Protein AF-A0A5S3SH56-F1 (afdb_monomer)

pLDDT: mean 82.03, std 10.71, range [46.81, 91.12]

Nearest PDB structures (foldseek):
  2llk-assembly1_A  TM=7.048E-01  e=4.393E-01  Homo sapiens
  5lj3-assembly1_O  TM=7.161E-01  e=2.793E+00  Saccharomyces cerevisiae
  5lj5-assembly1_O  TM=7.161E-01  e=2.793E+00  Saccharomyces cerevisiae
  8ro0-assembly1_L  TM=6.910E-01  e=3.405E+00  Caenorhabditis elegans
  7dco-assembly1_L  TM=7.066E-01  e=3.886E+00  Saccharomyces cerevisiae S288C

Mean predicted aligned error: 5.81 Å

Radius of gyration: 11.4 Å; Cα contacts (8 Å, |Δi|>4): 26; chains: 1; bounding box: 41×13×18 Å

Sequence (45 aa):
MTKLKRATYSAAIKLETAQLVVDQGYTQEDAAKAIGVGNSSFSIW

Structure (mmCIF, N/CA/C/O backbone):
data_AF-A0A5S3SH56-F1
#
_entry.id   AF-A0A5S3SH56-F1
#
loop_
_atom_site.group_PDB
_atom_site.id
_atom_site.type_symbol
_atom_site.label_atom_id
_atom_site.label_alt_id
_atom_site.label_comp_id
_atom_site.label_asym_id
_atom_site.label_entity_id
_atom_site.label_seq_id
_atom_site.pdbx_PDB_ins_code
_atom_site.Cartn_x
_atom_site.Cartn_y
_atom_site.Cartn_z
_atom_site.occupancy
_atom_site.B_iso_or_equiv
_atom_site.auth_seq_id
_atom_site.auth_comp_id
_atom_site.auth_asym_id
_atom_site.auth_atom_id
_atom_site.pdbx_PDB_model_num
ATOM 1 N N . MET A 1 1 ? 29.699 1.772 0.537 1.00 46.81 1 MET A N 1
A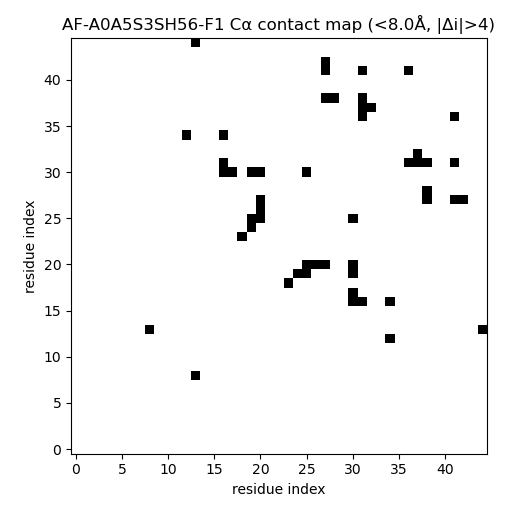TOM 2 C CA . MET A 1 1 ? 28.280 2.184 0.604 1.00 46.81 1 MET A CA 1
ATOM 3 C C . MET A 1 1 ? 27.493 1.391 -0.427 1.00 46.81 1 MET A C 1
ATOM 5 O O . MET A 1 1 ? 27.562 1.691 -1.612 1.00 46.81 1 MET A O 1
ATOM 9 N N . THR A 1 2 ? 26.804 0.333 -0.011 1.00 52.84 2 THR A N 1
ATOM 10 C CA . THR A 1 2 ? 25.838 -0.369 -0.863 1.00 52.84 2 THR A CA 1
ATOM 11 C C . THR A 1 2 ? 24.672 0.582 -1.118 1.00 52.84 2 THR A C 1
ATOM 13 O O . THR A 1 2 ? 23.998 1.000 -0.180 1.00 52.84 2 THR A O 1
ATOM 16 N N . LYS A 1 3 ? 24.462 0.998 -2.375 1.00 59.97 3 LYS A N 1
ATOM 17 C CA . LYS A 1 3 ? 23.285 1.796 -2.746 1.00 59.97 3 LYS A CA 1
ATOM 18 C C . LYS A 1 3 ? 22.040 0.984 -2.386 1.00 59.97 3 LYS A C 1
ATOM 20 O O . LYS A 1 3 ? 21.784 -0.043 -3.010 1.00 59.97 3 LYS A O 1
ATOM 25 N N . LEU A 1 4 ? 21.288 1.436 -1.383 1.00 60.44 4 LEU A N 1
ATOM 26 C CA . LEU A 1 4 ? 19.974 0.890 -1.059 1.00 60.44 4 LEU A CA 1
ATOM 27 C C . LEU A 1 4 ? 19.095 1.040 -2.303 1.00 60.44 4 LEU A C 1
ATOM 29 O O . LEU A 1 4 ? 18.785 2.152 -2.737 1.00 60.44 4 LEU A O 1
ATOM 33 N N . LYS A 1 5 ? 18.759 -0.089 -2.929 1.00 62.22 5 LYS A N 1
ATOM 34 C CA . LYS A 1 5 ? 17.854 -0.126 -4.075 1.00 62.22 5 LYS A CA 1
ATOM 35 C C . LYS A 1 5 ? 16.492 0.324 -3.548 1.00 62.22 5 LYS A C 1
ATOM 37 O O . LYS A 1 5 ? 15.929 -0.345 -2.686 1.00 62.22 5 LYS A O 1
ATOM 42 N N . ARG A 1 6 ? 16.000 1.487 -3.994 1.00 62.78 6 ARG A N 1
ATOM 43 C CA . ARG A 1 6 ? 14.674 1.975 -3.588 1.00 62.78 6 ARG A CA 1
ATOM 44 C C . ARG A 1 6 ? 13.647 0.893 -3.918 1.00 62.78 6 ARG A C 1
ATOM 46 O O . ARG A 1 6 ? 13.606 0.420 -5.056 1.00 62.78 6 ARG A O 1
ATOM 53 N N . ALA A 1 7 ? 12.850 0.499 -2.927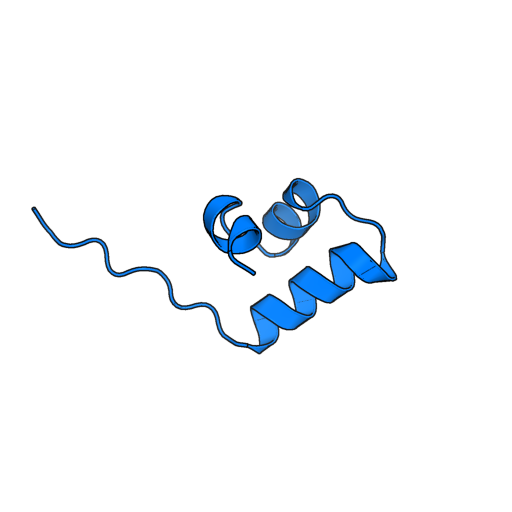 1.00 67.94 7 ALA A N 1
ATOM 54 C CA . ALA A 1 7 ? 11.720 -0.386 -3.157 1.00 67.94 7 ALA A CA 1
ATOM 55 C C . ALA A 1 7 ? 10.818 0.262 -4.216 1.00 67.94 7 ALA A C 1
ATOM 57 O O . ALA A 1 7 ? 10.426 1.422 -4.086 1.00 67.94 7 ALA A O 1
ATOM 58 N N . THR A 1 8 ? 10.572 -0.456 -5.309 1.00 75.25 8 THR A N 1
ATOM 59 C CA . THR A 1 8 ? 9.682 0.011 -6.371 1.00 75.25 8 THR A CA 1
ATOM 60 C C . THR A 1 8 ? 8.327 -0.620 -6.117 1.00 75.25 8 THR A C 1
ATOM 62 O O . THR A 1 8 ? 8.160 -1.821 -6.310 1.00 75.25 8 THR A O 1
ATOM 65 N N . TYR A 1 9 ? 7.380 0.176 -5.635 1.00 83.31 9 TYR A N 1
ATOM 66 C CA . TYR A 1 9 ? 6.009 -0.277 -5.431 1.00 83.31 9 TYR A CA 1
ATOM 67 C C . TYR A 1 9 ? 5.262 -0.271 -6.764 1.00 83.31 9 TYR A C 1
ATOM 69 O O . TYR A 1 9 ? 5.447 0.633 -7.587 1.00 83.31 9 TYR A O 1
ATOM 77 N N . SER A 1 10 ? 4.432 -1.290 -6.983 1.00 84.50 10 SER A N 1
ATOM 78 C CA . SER A 1 10 ? 3.600 -1.386 -8.181 1.00 84.50 10 SER A CA 1
ATOM 79 C C . SER A 1 10 ? 2.526 -0.293 -8.192 1.00 84.50 10 SER A C 1
ATOM 81 O O . SER A 1 10 ? 2.164 0.257 -7.152 1.00 84.50 10 SER A O 1
ATOM 83 N N . ALA A 1 11 ? 1.991 0.020 -9.375 1.00 85.12 11 ALA A N 1
ATOM 84 C CA . ALA A 1 11 ? 0.897 0.984 -9.506 1.00 85.12 11 ALA A CA 1
ATOM 85 C C . ALA A 1 11 ? -0.359 0.562 -8.718 1.00 85.12 11 ALA A C 1
ATOM 87 O O . ALA A 1 11 ? -1.056 1.421 -8.191 1.00 85.12 11 ALA A O 1
ATOM 88 N N . ALA A 1 12 ? -0.597 -0.748 -8.584 1.00 86.69 12 ALA A N 1
ATOM 89 C CA . ALA A 1 12 ? -1.703 -1.293 -7.800 1.00 86.69 12 ALA A CA 1
ATOM 90 C C . ALA A 1 12 ? -1.599 -0.918 -6.313 1.00 86.69 12 ALA A C 1
ATOM 92 O O . ALA A 1 12 ? -2.575 -0.451 -5.743 1.00 86.69 12 ALA A O 1
ATOM 93 N N . ILE A 1 13 ? -0.403 -1.025 -5.718 1.00 86.94 13 ILE A N 1
ATOM 94 C CA . ILE A 1 13 ? -0.169 -0.639 -4.316 1.00 86.94 13 ILE A CA 1
ATOM 95 C C . ILE A 1 13 ? -0.466 0.851 -4.115 1.00 86.94 13 ILE A C 1
ATOM 97 O O . ILE A 1 13 ? -1.122 1.235 -3.150 1.00 86.94 13 ILE A O 1
ATOM 101 N N . LYS A 1 14 ? -0.011 1.707 -5.038 1.00 87.75 14 LYS A N 1
ATOM 102 C CA . LYS A 1 14 ? -0.264 3.153 -4.952 1.00 87.75 14 LYS A CA 1
ATOM 103 C C . LYS A 1 14 ? -1.755 3.475 -5.012 1.00 87.75 14 LYS A C 1
ATOM 105 O O . LYS A 1 14 ? -2.224 4.286 -4.222 1.00 87.75 14 LYS A O 1
ATOM 110 N N . LEU A 1 15 ? -2.478 2.828 -5.928 1.00 89.56 15 LEU A N 1
ATOM 111 C CA . LEU A 1 15 ? -3.921 2.997 -6.080 1.00 89.56 15 LEU A CA 1
ATOM 112 C C . LEU A 1 15 ? -4.653 2.566 -4.808 1.00 89.56 15 LEU A C 1
ATOM 114 O O . LEU A 1 15 ? -5.413 3.349 -4.255 1.00 89.56 15 LEU A O 1
ATOM 118 N N . GLU A 1 16 ? -4.369 1.360 -4.322 1.00 88.31 16 GLU A N 1
ATOM 119 C CA . GLU A 1 16 ? -5.016 0.807 -3.133 1.00 88.31 16 GLU A CA 1
ATOM 120 C C . GLU A 1 16 ? -4.803 1.714 -1.916 1.00 88.31 16 GLU A C 1
ATOM 122 O O . GLU A 1 16 ? -5.744 2.023 -1.188 1.00 88.31 16 GLU A O 1
ATOM 127 N N . THR A 1 17 ? -3.588 2.243 -1.752 1.00 88.19 17 THR A N 1
ATOM 128 C CA . THR A 1 17 ? -3.283 3.129 -0.625 1.00 88.19 17 THR A CA 1
ATOM 129 C C . THR A 1 17 ? -3.948 4.507 -0.780 1.00 88.19 17 THR A C 1
ATOM 131 O O . THR A 1 17 ? -4.402 5.081 0.208 1.00 88.19 17 THR A O 1
ATOM 134 N N . ALA A 1 18 ? -4.065 5.034 -2.005 1.00 88.19 18 ALA A N 1
ATOM 135 C CA . ALA A 1 18 ? -4.799 6.273 -2.277 1.00 88.19 18 ALA A CA 1
ATOM 136 C C . ALA A 1 18 ? -6.307 6.121 -2.014 1.00 88.19 18 ALA A C 1
ATOM 138 O O . ALA A 1 18 ? -6.919 7.014 -1.431 1.00 88.19 18 ALA A O 1
ATOM 139 N N . GLN A 1 19 ? -6.892 4.977 -2.376 1.00 91.12 19 GLN A N 1
ATOM 140 C 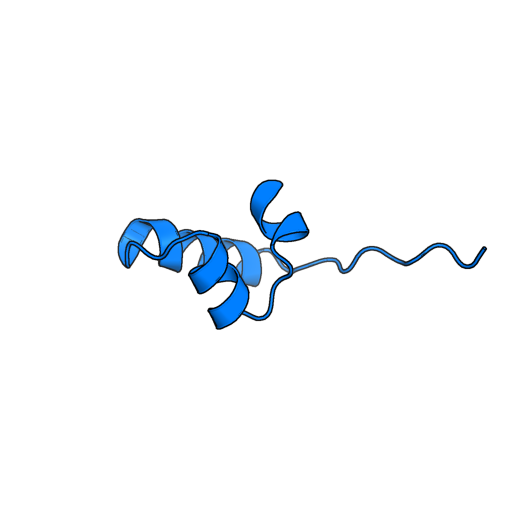CA . GLN A 1 19 ? -8.302 4.674 -2.114 1.00 91.12 19 GLN A CA 1
ATOM 141 C C . GLN A 1 19 ? -8.596 4.578 -0.613 1.00 91.12 19 GLN A C 1
ATOM 143 O O . GLN A 1 19 ? -9.622 5.066 -0.154 1.00 91.12 19 GLN A O 1
ATOM 148 N N . LEU A 1 20 ? -7.679 4.032 0.194 1.00 89.81 20 LEU A N 1
ATOM 149 C CA . LEU A 1 20 ? -7.843 4.036 1.653 1.00 89.81 20 LEU A CA 1
ATOM 150 C C . LEU A 1 20 ? -7.932 5.458 2.228 1.00 89.81 20 LEU A C 1
ATOM 152 O O . LEU A 1 20 ? -8.769 5.730 3.087 1.00 89.81 20 LEU A O 1
ATOM 156 N N . VAL A 1 21 ? -7.099 6.381 1.747 1.00 89.94 21 VAL A N 1
ATOM 157 C CA . VAL A 1 21 ? -7.116 7.771 2.230 1.00 89.94 21 VAL A CA 1
ATOM 158 C C . VAL A 1 21 ? -8.352 8.522 1.736 1.00 89.94 21 VAL A C 1
ATOM 160 O O . VAL A 1 21 ? -9.000 9.211 2.519 1.00 89.94 21 VAL A O 1
ATOM 163 N N . VAL A 1 22 ? -8.695 8.388 0.453 1.00 90.56 22 VAL A N 1
ATOM 164 C CA . VAL A 1 22 ? -9.785 9.152 -0.174 1.00 90.56 22 VAL A CA 1
ATOM 165 C C . VAL A 1 22 ? -11.158 8.602 0.204 1.00 90.56 22 VAL A C 1
ATOM 167 O O . VAL A 1 22 ? -12.024 9.369 0.619 1.00 90.56 22 VAL A O 1
ATOM 170 N N . ASP A 1 23 ? -11.363 7.293 0.071 1.00 90.94 23 ASP A N 1
ATOM 171 C CA . ASP A 1 23 ? -12.681 6.673 0.230 1.00 90.94 23 ASP A CA 1
ATOM 172 C C . ASP A 1 23 ? -12.962 6.267 1.681 1.00 90.94 23 ASP A C 1
ATOM 174 O O . ASP A 1 23 ? -14.097 6.379 2.142 1.00 90.94 23 ASP A O 1
ATOM 178 N N . GLN A 1 24 ? -11.947 5.804 2.421 1.00 86.56 24 GLN A N 1
ATOM 179 C CA . GLN A 1 24 ? -12.121 5.371 3.817 1.00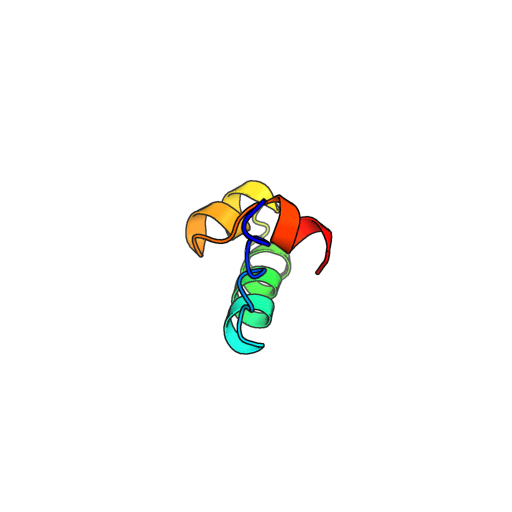 86.56 24 GLN A CA 1
ATOM 180 C C . GLN A 1 24 ? -11.731 6.442 4.844 1.00 86.56 24 GLN A C 1
ATOM 182 O O . GLN A 1 24 ? -11.928 6.234 6.042 1.00 86.56 24 GLN A O 1
ATOM 187 N N . GLY A 1 25 ? -11.190 7.581 4.402 1.00 89.06 25 GLY A N 1
ATOM 188 C CA . GLY A 1 25 ? -10.796 8.680 5.284 1.00 89.06 25 GLY A CA 1
ATOM 189 C C . GLY A 1 25 ? -9.611 8.347 6.193 1.00 89.06 25 GLY A C 1
ATOM 190 O O . GLY A 1 25 ? -9.466 8.957 7.253 1.00 89.06 25 GLY A O 1
ATOM 191 N N . TYR A 1 26 ? -8.782 7.369 5.817 1.00 89.00 26 TYR A N 1
ATOM 192 C CA . TYR A 1 26 ? -7.595 7.014 6.592 1.00 89.00 26 TYR A CA 1
ATOM 193 C C . TYR A 1 26 ? -6.580 8.153 6.570 1.00 89.00 26 TYR A C 1
ATOM 195 O O . TYR A 1 26 ? -6.413 8.858 5.573 1.00 89.00 26 TYR A O 1
ATOM 203 N N . THR A 1 27 ? -5.836 8.296 7.665 1.00 88.62 27 THR A N 1
ATOM 204 C CA . THR A 1 27 ? -4.641 9.135 7.650 1.00 88.62 27 THR A CA 1
ATOM 205 C C . THR A 1 27 ? -3.581 8.494 6.754 1.00 88.62 27 THR A C 1
ATOM 207 O O . THR A 1 27 ? -3.554 7.275 6.569 1.00 88.62 27 THR A O 1
ATOM 210 N N . GLN A 1 28 ? -2.679 9.306 6.198 1.00 86.12 28 GLN A N 1
ATOM 211 C CA . GLN A 1 28 ? -1.572 8.801 5.376 1.00 86.12 28 GLN A CA 1
ATOM 212 C C . GLN A 1 28 ? -0.747 7.730 6.111 1.00 86.12 28 GLN A C 1
ATOM 214 O O . GLN A 1 28 ? -0.266 6.780 5.502 1.00 86.12 28 GLN A O 1
ATOM 219 N N . GLU A 1 29 ? -0.614 7.877 7.429 1.00 88.12 29 GLU A N 1
ATOM 220 C CA . GLU A 1 29 ? 0.139 6.982 8.306 1.00 88.12 29 GLU A CA 1
ATOM 221 C C . GLU A 1 29 ? -0.583 5.645 8.495 1.00 88.12 29 GLU A C 1
ATOM 223 O O . GLU A 1 29 ? 0.034 4.584 8.390 1.00 88.12 29 GLU A O 1
ATOM 228 N N . ASP A 1 30 ? -1.898 5.688 8.725 1.00 88.69 30 ASP A N 1
ATOM 229 C CA . ASP A 1 30 ? -2.711 4.484 8.879 1.00 88.69 30 ASP A CA 1
ATOM 230 C C . ASP A 1 30 ? -2.849 3.726 7.559 1.00 88.69 30 ASP A C 1
ATOM 232 O O . ASP A 1 30 ? -2.750 2.501 7.551 1.00 88.69 30 ASP A O 1
ATOM 236 N N . ALA A 1 31 ? -3.010 4.429 6.435 1.00 89.44 31 ALA A N 1
ATOM 237 C CA . ALA A 1 31 ? -3.063 3.804 5.115 1.00 89.44 31 ALA A CA 1
ATOM 238 C C . ALA A 1 31 ? -1.720 3.142 4.759 1.00 89.44 31 ALA A C 1
ATOM 240 O O . ALA A 1 31 ? -1.681 1.993 4.313 1.00 89.44 31 ALA A O 1
ATOM 241 N N . ALA A 1 32 ? -0.604 3.825 5.034 1.00 87.75 32 ALA A N 1
ATOM 242 C CA . ALA A 1 32 ? 0.734 3.271 4.857 1.00 87.75 32 ALA A CA 1
ATOM 243 C C . ALA A 1 32 ? 0.955 2.031 5.740 1.00 87.75 32 ALA A C 1
ATOM 245 O O . ALA A 1 32 ? 1.458 1.012 5.265 1.00 87.75 32 ALA A O 1
ATOM 246 N N . LYS A 1 33 ? 0.504 2.066 6.998 1.00 88.56 33 LYS A N 1
ATOM 247 C CA . LYS A 1 33 ? 0.577 0.927 7.920 1.00 88.56 33 LYS A CA 1
ATOM 248 C C . LYS A 1 33 ? -0.314 -0.242 7.492 1.00 88.56 33 LYS A C 1
ATOM 250 O O . LYS A 1 33 ? 0.115 -1.386 7.621 1.00 88.56 33 LYS A O 1
ATOM 255 N N . ALA A 1 34 ? -1.509 0.031 6.968 1.00 88.00 34 ALA A N 1
ATOM 256 C CA . ALA A 1 34 ? -2.448 -0.983 6.492 1.00 88.00 34 ALA A CA 1
ATOM 257 C C . ALA A 1 34 ? -1.902 -1.763 5.284 1.00 88.00 34 ALA A C 1
ATOM 259 O O . ALA A 1 34 ? -2.069 -2.978 5.218 1.00 88.00 34 ALA A O 1
ATOM 260 N N . ILE A 1 35 ? -1.204 -1.082 4.368 1.00 87.25 35 ILE A N 1
ATOM 261 C CA . ILE A 1 35 ? -0.622 -1.691 3.157 1.00 87.25 35 ILE A CA 1
ATOM 262 C C . ILE A 1 35 ? 0.844 -2.129 3.361 1.00 87.25 35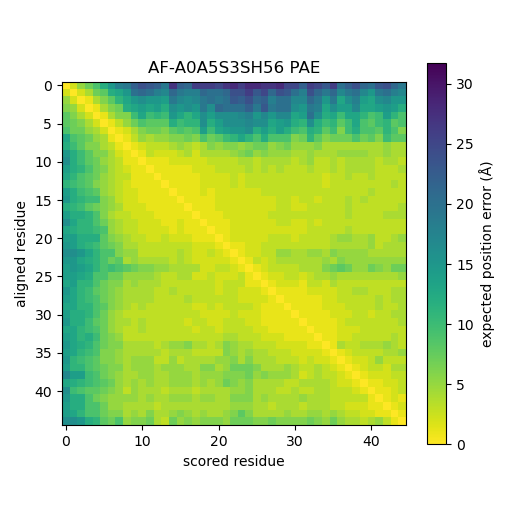 ILE A C 1
ATOM 264 O O . ILE A 1 35 ? 1.426 -2.818 2.525 1.00 87.25 35 ILE A O 1
ATOM 268 N N . GLY A 1 36 ? 1.466 -1.771 4.489 1.00 85.31 36 GLY A N 1
ATOM 269 C CA . GLY A 1 36 ? 2.868 -2.095 4.776 1.00 85.31 36 GLY A CA 1
ATOM 270 C C . GLY A 1 36 ? 3.865 -1.270 3.955 1.00 85.31 36 GLY A C 1
ATOM 271 O O . GLY A 1 36 ? 4.973 -1.724 3.664 1.00 85.31 36 GLY A O 1
ATOM 272 N N . VAL A 1 37 ? 3.476 -0.057 3.562 1.00 84.81 37 VAL A N 1
ATOM 273 C CA . VAL A 1 37 ? 4.310 0.904 2.836 1.00 84.81 37 VAL A CA 1
ATOM 274 C C . VAL A 1 37 ? 4.978 1.838 3.845 1.00 84.81 37 VAL A C 1
ATOM 276 O O . VAL A 1 37 ? 4.389 2.225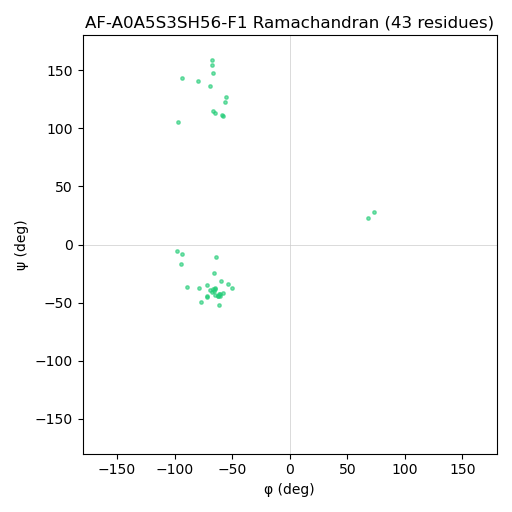 4.847 1.00 84.81 37 VAL A O 1
ATOM 279 N N . GLY A 1 38 ? 6.227 2.233 3.5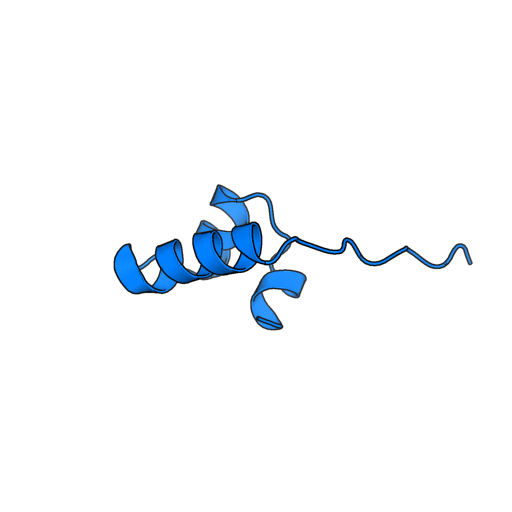99 1.00 83.88 38 GLY A N 1
ATOM 280 C CA . GLY A 1 38 ? 6.869 3.252 4.434 1.00 83.88 38 GLY A CA 1
ATOM 281 C C . GLY A 1 38 ? 6.243 4.636 4.221 1.00 83.88 38 GLY A C 1
ATOM 282 O O . GLY A 1 38 ? 6.079 5.051 3.074 1.00 83.88 38 GLY A O 1
ATOM 283 N N . ASN A 1 39 ? 5.995 5.392 5.297 1.00 82.94 39 ASN A N 1
ATOM 284 C CA . ASN A 1 39 ? 5.421 6.751 5.237 1.00 82.94 39 ASN A CA 1
ATOM 285 C C . ASN A 1 39 ? 6.155 7.673 4.249 1.00 82.94 39 ASN A C 1
ATOM 287 O O . ASN A 1 39 ? 5.536 8.429 3.513 1.00 82.94 39 ASN A O 1
ATOM 291 N N . SE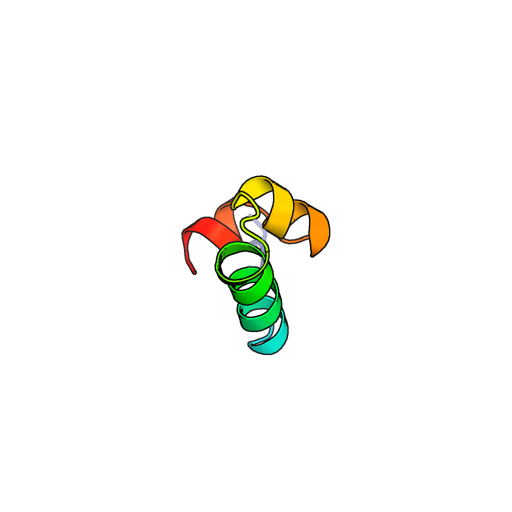R A 1 40 ? 7.481 7.556 4.159 1.00 81.88 40 SER A N 1
ATOM 292 C CA . SER A 1 40 ? 8.305 8.329 3.221 1.00 81.88 40 SER A CA 1
ATOM 293 C C . SER A 1 40 ? 8.050 8.008 1.747 1.00 81.88 40 SER A C 1
ATOM 295 O O . SER A 1 40 ? 8.321 8.840 0.889 1.00 81.88 40 SER A O 1
ATOM 297 N N . SER A 1 41 ? 7.552 6.809 1.436 1.00 81.38 41 SER A N 1
ATOM 298 C CA . SER A 1 41 ? 7.117 6.453 0.081 1.00 81.38 41 SER A CA 1
ATOM 299 C C . SER A 1 41 ? 5.737 7.030 -0.209 1.00 81.38 41 SER A C 1
ATOM 301 O O . SER A 1 41 ? 5.516 7.513 -1.314 1.00 81.38 41 SER A O 1
ATOM 303 N N . PHE A 1 42 ? 4.859 7.031 0.798 1.00 80.12 42 PHE A N 1
ATOM 304 C CA . PHE A 1 42 ? 3.515 7.582 0.693 1.00 80.12 42 PHE A CA 1
ATOM 305 C C . PHE A 1 42 ? 3.519 9.109 0.535 1.00 80.12 42 PHE A C 1
ATOM 307 O O . PHE A 1 42 ? 2.824 9.616 -0.326 1.00 80.12 42 PHE A O 1
ATOM 314 N N . SER A 1 43 ? 4.371 9.850 1.254 1.00 80.94 43 SER A N 1
ATOM 315 C CA . SER A 1 43 ? 4.480 11.315 1.095 1.00 80.94 43 SER A CA 1
ATOM 316 C C . SER A 1 43 ? 4.970 11.783 -0.286 1.00 80.94 43 SER A C 1
ATOM 318 O O . SER A 1 43 ? 4.964 12.981 -0.554 1.00 80.94 43 SER A O 1
ATOM 320 N N . ILE A 1 44 ? 5.455 10.876 -1.142 1.00 82.19 44 ILE A N 1
ATOM 321 C CA . ILE A 1 44 ? 5.883 11.184 -2.519 1.00 82.19 44 ILE A CA 1
ATOM 322 C C . ILE A 1 44 ? 4.745 10.917 -3.525 1.00 82.19 44 ILE A C 1
ATOM 324 O O . ILE A 1 44 ? 4.843 11.353 -4.673 1.00 82.19 44 ILE A O 1
ATOM 328 N N . TRP A 1 45 ? 3.712 10.163 -3.134 1.00 81.50 45 TRP A N 1
ATOM 329 C CA . TRP A 1 45 ? 2.588 9.766 -3.989 1.00 81.50 45 TRP A CA 1
ATOM 330 C C . TRP A 1 45 ? 1.395 10.693 -3.792 1.00 81.50 45 TRP A C 1
ATOM 332 O O . TRP A 1 45 ? 0.737 10.954 -4.821 1.00 81.50 45 TRP A O 1
#

Solvent-accessible surface area (backbone ato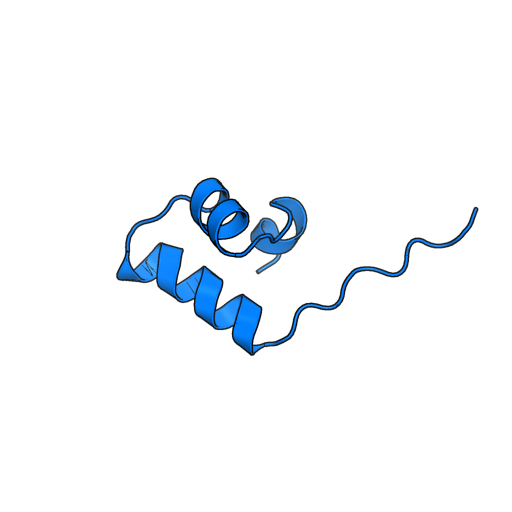ms only — not comparable to full-atom values): 2863 Å² total; per-residue (Å²): 133,84,79,77,75,75,84,79,77,56,72,65,57,54,50,54,41,48,45,35,32,71,76,69,64,38,50,72,62,54,25,20,60,74,74,69,45,56,57,79,62,55,80,74,108

Foldseek 3Di:
DPPDDPDDDDPVLLVQLVCCCPVVVDDLVVSCVVSVHDSVVSVVD

Secondary structure (DSSP, 8-state):
----------HHHHHHHHHHHHHS---HHHHHHHHT--HHHHTT-